Protein AF-A0A847N539-F1 (afdb_monomer_lite)

Sequence (135 aa):
EGKKIVSGGTTAQIVSRLLAKPLKVDMSCWSPQVPPCSIMEGIDLVTEGMLTLSKVAIALEQKKPVRSLPNDAVRKFIQVMQESDQVHFIVGTKINEAHQDPNIPVEIGIRRTLIGRLRRALEDNYLKETSQEYI

pLDDT: mean 89.47, std 12.53, range [45.78, 98.31]

Secondary structure (DSSP, 8-state):
----EEE-HHHHHHHHHHHT---EEETTS-BTTBPPEEEETTEEEEE-SHHHHHHHHHHHHTT--GGGS-SSHHHHHHHHHHT-SEEEEEE-----TT---TTHHHHHHHHHHHHHHHHHHHHHHH--EEEEEE-

Structure (mmCIF, N/CA/C/O backbone):
data_AF-A0A847N539-F1
#
_entry.id   AF-A0A847N539-F1
#
loop_
_atom_site.group_PDB
_atom_site.id
_atom_site.type_symbol
_atom_site.label_atom_id
_atom_site.label_alt_id
_atom_site.label_comp_id
_atom_site.label_asym_id
_atom_site.label_entity_id
_atom_site.label_seq_id
_atom_site.pdbx_PDB_ins_code
_atom_site.Cartn_x
_atom_site.Cartn_y
_atom_site.Cartn_z
_atom_site.occupancy
_atom_site.B_iso_or_equiv
_atom_site.auth_seq_id
_atom_site.auth_comp_id
_atom_site.auth_asym_id
_atom_site.auth_atom_id
_atom_site.pdbx_PDB_model_num
ATOM 1 N N . GLU A 1 1 ? -10.823 -15.418 -0.052 1.00 72.69 1 GLU A N 1
ATOM 2 C CA . GLU A 1 1 ? -10.525 -14.598 -1.249 1.00 72.69 1 GLU A CA 1
ATOM 3 C C . GLU A 1 1 ? -10.173 -13.189 -0.802 1.00 72.69 1 GLU A C 1
ATOM 5 O O . GLU A 1 1 ? -10.607 -12.799 0.271 1.00 72.69 1 GLU A O 1
ATOM 10 N N . GLY A 1 2 ? -9.369 -12.451 -1.565 1.00 91.94 2 GLY A N 1
ATOM 11 C CA . GLY A 1 2 ? -8.956 -11.098 -1.195 1.00 91.94 2 GLY A CA 1
ATOM 12 C C . GLY A 1 2 ? -8.273 -10.382 -2.354 1.00 91.94 2 GLY A C 1
ATOM 13 O O . GLY A 1 2 ? -7.716 -11.038 -3.241 1.00 91.94 2 GLY A O 1
ATOM 14 N N . LYS A 1 3 ? -8.333 -9.047 -2.337 1.00 96.94 3 LYS A N 1
ATOM 15 C CA . LYS A 1 3 ? -7.667 -8.201 -3.332 1.00 96.94 3 LYS A CA 1
ATOM 16 C C . LYS A 1 3 ? -6.154 -8.231 -3.123 1.00 96.94 3 LYS A C 1
ATOM 18 O O . LYS A 1 3 ? -5.673 -8.181 -1.992 1.00 96.94 3 LYS A O 1
ATOM 23 N N . LYS A 1 4 ? -5.400 -8.301 -4.214 1.00 97.06 4 LYS A N 1
ATOM 24 C CA . LYS A 1 4 ? -3.939 -8.419 -4.227 1.00 97.06 4 LYS A CA 1
ATOM 25 C C . LYS A 1 4 ? -3.326 -7.146 -4.779 1.00 97.06 4 LYS A C 1
ATOM 27 O O . LYS A 1 4 ? -3.615 -6.742 -5.904 1.00 97.06 4 LYS A O 1
ATOM 32 N N . ILE A 1 5 ? -2.430 -6.552 -4.000 1.00 97.56 5 ILE A N 1
ATOM 33 C CA . ILE A 1 5 ? -1.632 -5.406 -4.428 1.00 97.56 5 ILE A CA 1
ATOM 34 C C . ILE A 1 5 ? -0.170 -5.830 -4.507 1.00 97.56 5 ILE A C 1
ATOM 36 O O . ILE A 1 5 ? 0.361 -6.413 -3.563 1.00 97.56 5 ILE A O 1
ATOM 40 N N . VAL A 1 6 ? 0.497 -5.488 -5.606 1.00 97.25 6 VAL A N 1
ATOM 41 C CA . VAL A 1 6 ? 1.956 -5.577 -5.717 1.00 97.25 6 VAL A CA 1
ATOM 42 C C . VAL A 1 6 ? 2.530 -4.166 -5.741 1.00 97.25 6 VAL A C 1
ATOM 44 O O . VAL A 1 6 ? 2.242 -3.381 -6.639 1.00 97.25 6 VAL A O 1
ATOM 47 N N . SER A 1 7 ? 3.354 -3.837 -4.750 1.00 95.38 7 SER A N 1
ATOM 48 C CA . SER A 1 7 ? 3.993 -2.525 -4.633 1.00 95.38 7 SER A CA 1
ATOM 49 C C . SER A 1 7 ? 5.509 -2.690 -4.628 1.00 95.38 7 SER A C 1
ATOM 51 O O . SER A 1 7 ? 6.059 -3.374 -3.763 1.00 95.38 7 SER A O 1
ATOM 53 N N . GLY A 1 8 ? 6.184 -2.114 -5.620 1.00 93.31 8 GLY A N 1
ATOM 54 C CA . GLY A 1 8 ? 7.617 -2.307 -5.853 1.00 93.31 8 GLY A CA 1
ATOM 55 C C . GLY A 1 8 ? 7.892 -2.640 -7.316 1.00 93.31 8 GLY A C 1
ATOM 56 O O . GLY A 1 8 ? 7.418 -3.670 -7.781 1.00 93.31 8 GLY A O 1
ATOM 57 N N . GLY A 1 9 ? 8.700 -1.851 -8.028 1.00 91.81 9 GLY A N 1
ATOM 58 C CA . GLY A 1 9 ? 9.094 -2.152 -9.412 1.00 91.81 9 GLY A CA 1
ATOM 59 C C . GLY A 1 9 ? 9.801 -3.507 -9.532 1.00 91.81 9 GLY A C 1
ATOM 60 O O . GLY A 1 9 ? 9.391 -4.365 -10.313 1.00 91.81 9 GLY A O 1
ATOM 61 N N . THR A 1 10 ? 10.800 -3.748 -8.679 1.00 91.19 10 THR A N 1
ATOM 62 C CA . THR A 1 10 ? 11.499 -5.042 -8.594 1.00 91.19 10 THR A CA 1
ATOM 63 C C . THR A 1 10 ? 10.547 -6.168 -8.189 1.00 91.19 10 THR A C 1
ATOM 65 O O . THR A 1 10 ? 10.556 -7.236 -8.797 1.00 91.19 10 THR A O 1
ATOM 68 N N . THR A 1 11 ? 9.677 -5.928 -7.203 1.00 93.44 11 THR A N 1
ATOM 69 C CA . THR A 1 11 ? 8.666 -6.900 -6.761 1.00 93.44 11 THR A CA 1
ATOM 70 C C . THR A 1 11 ? 7.717 -7.268 -7.902 1.00 93.44 11 THR A C 1
ATOM 72 O O . THR A 1 11 ? 7.482 -8.447 -8.153 1.00 93.44 11 THR A O 1
ATOM 75 N N . ALA A 1 12 ? 7.224 -6.281 -8.649 1.00 95.56 12 ALA A N 1
ATOM 76 C CA . ALA A 1 12 ? 6.343 -6.471 -9.794 1.00 95.56 12 ALA A CA 1
ATOM 77 C C . ALA A 1 12 ? 7.015 -7.277 -10.908 1.00 95.56 12 ALA A C 1
ATOM 79 O O . ALA A 1 12 ? 6.383 -8.164 -11.475 1.00 95.56 12 ALA A O 1
ATOM 80 N N . GLN A 1 13 ? 8.298 -7.037 -11.187 1.00 95.00 13 GLN A N 1
ATOM 81 C CA . GLN A 1 13 ? 9.053 -7.841 -12.151 1.00 95.00 13 GLN A CA 1
ATOM 82 C C . GLN A 1 13 ? 9.230 -9.294 -11.688 1.00 95.00 13 GLN A C 1
ATOM 84 O O . GLN A 1 13 ? 9.067 -10.215 -12.490 1.00 95.00 13 GLN A O 1
ATOM 89 N N . ILE A 1 14 ? 9.512 -9.518 -10.400 1.00 94.31 14 ILE A N 1
ATOM 90 C CA . ILE A 1 14 ? 9.618 -10.869 -9.829 1.00 94.31 14 ILE A CA 1
ATOM 91 C C . ILE A 1 14 ? 8.284 -11.608 -9.969 1.00 94.31 14 ILE A C 1
ATOM 93 O O . ILE A 1 14 ? 8.263 -12.722 -10.492 1.00 94.31 14 ILE A O 1
ATOM 97 N N . VAL A 1 15 ? 7.178 -10.983 -9.557 1.00 95.44 15 VAL A N 1
ATOM 98 C CA . VAL A 1 15 ? 5.833 -11.573 -9.641 1.00 95.44 15 VAL A CA 1
ATOM 99 C C . VAL A 1 15 ? 5.440 -11.832 -11.098 1.00 95.44 15 VAL A C 1
ATOM 101 O O . VAL A 1 15 ? 4.999 -12.931 -11.419 1.00 95.44 15 VAL A O 1
ATOM 104 N N . SER A 1 16 ? 5.682 -10.873 -11.998 1.00 96.94 16 SER A N 1
ATOM 105 C CA . SER A 1 16 ? 5.429 -11.011 -13.439 1.00 96.94 16 SER A CA 1
ATOM 106 C C . SER A 1 16 ? 6.128 -12.238 -14.025 1.00 96.94 16 SER A C 1
ATOM 108 O O . SER A 1 16 ? 5.497 -13.044 -14.712 1.00 96.94 16 SER A O 1
ATOM 110 N N . ARG A 1 17 ? 7.415 -12.419 -13.701 1.00 96.94 17 ARG A N 1
ATOM 111 C CA . ARG A 1 17 ? 8.213 -13.567 -14.144 1.00 96.94 17 ARG A CA 1
ATOM 112 C C . ARG A 1 17 ? 7.689 -14.886 -13.579 1.00 96.94 17 ARG A C 1
ATOM 114 O O . ARG A 1 17 ? 7.573 -15.848 -14.329 1.00 96.94 17 ARG A O 1
ATOM 121 N N . LEU A 1 18 ? 7.391 -14.940 -12.280 1.00 95.88 18 LEU A N 1
ATOM 122 C CA . LEU A 1 18 ? 6.946 -16.171 -11.613 1.00 95.88 18 LEU A CA 1
ATOM 123 C C . LEU A 1 18 ? 5.548 -16.614 -12.060 1.00 95.88 18 LEU A C 1
ATOM 125 O O . LEU A 1 18 ? 5.289 -17.809 -12.140 1.00 95.88 18 LEU A O 1
ATOM 129 N N . LEU A 1 19 ? 4.665 -15.665 -12.374 1.00 95.56 19 LEU A N 1
ATOM 130 C CA . LEU A 1 19 ? 3.310 -15.951 -12.851 1.00 95.56 19 LEU A CA 1
ATOM 131 C C . LEU A 1 19 ? 3.220 -16.084 -14.379 1.00 95.56 19 LEU A C 1
ATOM 133 O O . LEU A 1 19 ? 2.151 -16.400 -14.895 1.00 95.56 19 LEU A O 1
ATOM 137 N N . ALA A 1 20 ? 4.312 -15.817 -15.105 1.00 96.88 20 ALA A N 1
ATOM 138 C CA . ALA A 1 20 ? 4.330 -15.707 -16.564 1.00 96.88 20 ALA A CA 1
ATOM 139 C C . ALA A 1 20 ? 3.249 -14.746 -17.109 1.00 96.88 20 ALA A C 1
ATOM 141 O O . ALA A 1 20 ? 2.650 -14.984 -18.160 1.00 96.88 20 ALA A O 1
ATOM 142 N N . LYS A 1 21 ? 2.988 -13.646 -16.388 1.00 97.38 21 LYS A N 1
ATOM 143 C CA . LYS A 1 21 ? 1.997 -12.623 -16.759 1.00 97.38 21 LYS A CA 1
ATOM 144 C C . LYS A 1 21 ? 2.689 -11.291 -17.051 1.00 97.38 21 LYS A C 1
ATOM 146 O O . LYS A 1 21 ? 3.427 -10.807 -16.192 1.00 97.38 21 LYS A O 1
ATOM 151 N N . PRO A 1 22 ? 2.471 -10.668 -18.225 1.00 95.62 22 PRO A N 1
ATOM 152 C CA . PRO A 1 22 ? 3.163 -9.437 -18.590 1.00 95.62 22 PRO A CA 1
ATOM 153 C C . PRO A 1 22 ? 2.690 -8.253 -17.742 1.00 95.62 22 PRO A C 1
ATOM 155 O O . PRO A 1 22 ? 1.491 -8.041 -17.564 1.00 95.62 22 PRO A O 1
ATOM 158 N N . LEU A 1 23 ? 3.649 -7.456 -17.271 1.00 95.31 23 LEU A N 1
ATOM 159 C CA . LEU A 1 23 ? 3.397 -6.171 -16.628 1.00 95.31 23 LEU A CA 1
ATOM 160 C C . LEU A 1 23 ? 3.189 -5.091 -17.699 1.00 95.31 23 LEU A C 1
ATOM 162 O O . LEU A 1 23 ? 4.051 -4.902 -18.558 1.00 95.31 23 LEU A O 1
ATOM 166 N N . LYS A 1 24 ? 2.065 -4.371 -17.651 1.00 93.69 24 LYS A N 1
ATOM 167 C CA . LYS A 1 24 ? 1.764 -3.263 -18.574 1.00 93.69 24 LYS A CA 1
ATOM 168 C C . LYS A 1 24 ? 1.523 -1.978 -17.800 1.00 93.69 24 LYS A C 1
ATOM 170 O O . LYS A 1 24 ? 0.753 -1.985 -16.849 1.00 93.69 24 LYS A O 1
ATOM 175 N N . VAL A 1 25 ? 2.143 -0.879 -18.214 1.00 90.88 25 VAL A N 1
ATOM 176 C CA . VAL A 1 25 ? 1.913 0.431 -17.587 1.00 90.88 25 VAL A CA 1
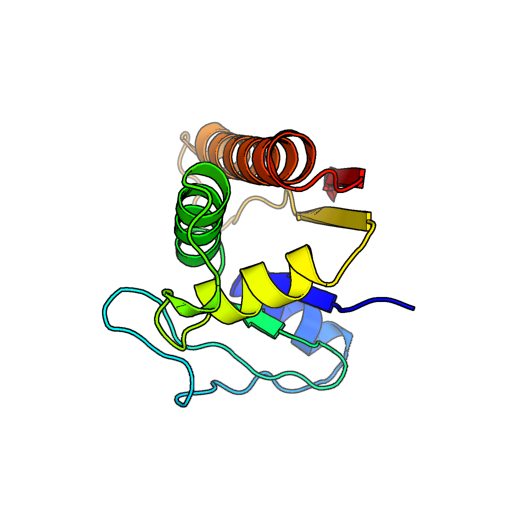ATOM 177 C C . VAL A 1 25 ? 0.511 0.933 -17.934 1.00 90.88 25 VAL A C 1
ATOM 179 O O . VAL A 1 25 ? 0.099 0.880 -19.092 1.00 90.88 25 VAL A O 1
ATOM 182 N N . ASP A 1 26 ? -0.204 1.436 -16.931 1.00 87.12 26 ASP A N 1
ATOM 183 C CA . ASP A 1 26 ? -1.523 2.048 -17.066 1.00 87.12 26 ASP A CA 1
ATOM 184 C C . ASP A 1 26 ? -1.422 3.566 -16.893 1.00 87.12 26 ASP A C 1
ATOM 186 O O . ASP A 1 26 ? -1.372 4.101 -15.781 1.00 87.12 26 ASP A O 1
ATOM 190 N N . MET A 1 27 ? -1.419 4.265 -18.027 1.00 82.44 27 MET A N 1
ATOM 191 C CA . MET A 1 27 ? -1.344 5.725 -18.073 1.00 82.44 27 MET A CA 1
ATOM 192 C C . MET A 1 27 ? -2.654 6.416 -17.667 1.00 82.44 27 MET A C 1
ATOM 194 O O . MET A 1 27 ? -2.661 7.635 -17.513 1.00 82.44 27 MET A O 1
ATOM 198 N N . SER A 1 28 ? -3.754 5.680 -17.462 1.00 80.38 28 SER A N 1
ATOM 199 C CA . SER A 1 28 ? -5.032 6.276 -17.045 1.00 80.38 28 SER A CA 1
ATOM 200 C C . SER A 1 28 ? -5.017 6.790 -15.602 1.00 80.38 28 SER A C 1
ATOM 202 O O . SER A 1 28 ? -5.880 7.576 -15.216 1.00 80.38 28 SER A O 1
ATOM 204 N N . CYS A 1 29 ? -4.051 6.337 -14.798 1.00 71.69 29 CYS A N 1
ATOM 205 C CA . CYS A 1 29 ? -4.002 6.559 -13.354 1.00 71.69 29 CYS A CA 1
ATOM 206 C C . CYS A 1 29 ? -2.656 7.136 -12.930 1.00 71.69 29 CYS A C 1
ATOM 208 O O . CYS A 1 29 ? -1.890 6.507 -12.198 1.00 71.69 29 CYS A O 1
ATOM 210 N N . TRP A 1 30 ? -2.391 8.342 -13.424 1.00 81.56 30 TRP A N 1
ATOM 211 C CA . TRP A 1 30 ? -1.186 9.120 -13.169 1.00 81.56 30 TRP A CA 1
ATOM 212 C C . TRP A 1 30 ? -1.542 10.497 -12.601 1.00 81.56 30 TRP A C 1
ATOM 214 O O . TRP A 1 30 ? -2.538 11.109 -12.991 1.00 81.56 30 TRP A O 1
ATOM 224 N N . SER A 1 31 ? -0.697 11.005 -11.705 1.00 83.56 31 SER A N 1
ATOM 225 C CA . SER A 1 31 ? -0.689 12.417 -11.323 1.00 83.56 31 SER A CA 1
ATOM 226 C C . SER A 1 31 ? 0.752 12.940 -11.313 1.00 83.56 31 SER A C 1
ATOM 228 O O . SER A 1 31 ? 1.683 12.146 -11.173 1.00 83.56 31 SER A O 1
ATOM 230 N N . PRO A 1 32 ? 0.992 14.264 -11.406 1.00 84.69 32 PRO A N 1
ATOM 231 C CA . PRO A 1 32 ? 2.351 14.819 -11.460 1.00 84.69 32 PRO A CA 1
ATOM 232 C C . PRO A 1 32 ? 3.272 14.372 -10.321 1.00 84.69 32 PRO A C 1
ATOM 234 O O . PRO A 1 32 ? 4.489 14.421 -10.451 1.00 84.69 32 PRO A O 1
ATOM 237 N N . GLN A 1 33 ? 2.696 13.945 -9.195 1.00 85.62 33 GLN A N 1
ATOM 238 C CA . GLN A 1 33 ? 3.447 13.520 -8.025 1.00 85.62 33 GLN A CA 1
ATOM 239 C C . GLN A 1 33 ? 3.334 12.018 -7.722 1.00 85.62 33 GLN A C 1
ATOM 241 O O . GLN A 1 33 ? 3.917 11.574 -6.733 1.00 85.62 33 GLN A O 1
ATOM 246 N N . VAL A 1 34 ? 2.541 11.255 -8.478 1.00 89.12 34 VAL A N 1
ATOM 247 C CA . VAL A 1 34 ? 2.307 9.822 -8.254 1.00 89.12 34 VAL A CA 1
ATOM 248 C C . VAL A 1 34 ? 2.533 9.081 -9.574 1.00 89.12 34 VAL A C 1
ATOM 250 O O . VAL A 1 34 ? 1.809 9.341 -10.538 1.00 89.12 34 VAL A O 1
ATOM 253 N N . PRO A 1 35 ? 3.518 8.163 -9.637 1.00 88.62 35 PRO A N 1
ATOM 254 C CA . PRO A 1 35 ? 3.779 7.367 -10.833 1.00 88.62 35 PRO A CA 1
ATOM 255 C C . PRO A 1 35 ? 2.531 6.612 -11.318 1.00 88.62 35 PRO A C 1
ATOM 257 O O . PRO A 1 35 ? 1.654 6.302 -10.504 1.00 88.62 35 PRO A O 1
ATOM 260 N N . PRO A 1 36 ? 2.450 6.284 -12.621 1.00 88.50 36 PRO A N 1
ATOM 261 C CA . PRO A 1 36 ? 1.336 5.505 -13.139 1.00 88.50 36 PRO A CA 1
ATOM 262 C C . PRO A 1 36 ? 1.266 4.130 -12.467 1.00 88.50 36 PRO A C 1
ATOM 264 O O . PRO A 1 36 ? 2.280 3.549 -12.063 1.00 88.50 36 PRO A O 1
ATOM 267 N N . CYS A 1 37 ? 0.053 3.591 -12.379 1.00 93.06 37 CYS A N 1
ATOM 268 C CA . CYS A 1 37 ? -0.140 2.194 -12.008 1.00 93.06 37 CYS A CA 1
ATOM 269 C C . CYS A 1 37 ? 0.383 1.269 -13.114 1.00 93.06 37 CYS A C 1
ATOM 271 O O . CYS A 1 37 ? 0.684 1.681 -14.235 1.00 93.06 37 CYS A O 1
ATOM 273 N N . SER A 1 38 ? 0.447 -0.018 -12.812 1.00 94.50 38 SER A N 1
ATOM 274 C CA . SER A 1 38 ? 0.579 -1.066 -13.815 1.00 94.50 38 SER A CA 1
ATOM 275 C C . SER A 1 38 ? -0.537 -2.096 -13.658 1.00 94.50 38 SER A C 1
ATOM 277 O O . SER A 1 38 ? -1.153 -2.221 -12.598 1.00 94.50 38 SER A O 1
ATOM 279 N N . ILE A 1 39 ? -0.800 -2.825 -14.735 1.00 94.25 39 ILE A N 1
ATOM 280 C CA . ILE A 1 39 ? -1.783 -3.899 -14.824 1.00 94.25 39 ILE A CA 1
ATOM 281 C C . ILE A 1 39 ? -1.027 -5.215 -14.987 1.00 94.25 39 ILE A C 1
ATOM 283 O O . ILE A 1 39 ? -0.081 -5.312 -15.775 1.00 94.25 39 ILE A O 1
ATOM 287 N N . MET A 1 40 ? -1.468 -6.227 -14.246 1.00 96.44 40 MET A N 1
ATOM 288 C CA . MET A 1 40 ? -1.008 -7.605 -14.355 1.00 96.44 40 MET A CA 1
ATOM 289 C C . MET A 1 40 ? -2.194 -8.531 -14.099 1.00 96.44 40 MET A C 1
ATOM 291 O O . MET A 1 40 ? -2.926 -8.354 -13.129 1.00 96.44 40 MET A O 1
ATOM 295 N N . GLU A 1 41 ? -2.395 -9.517 -14.967 1.00 96.06 41 GLU A N 1
ATOM 296 C CA . GLU A 1 41 ? -3.475 -10.489 -14.796 1.00 96.06 41 GLU A CA 1
ATOM 297 C C . GLU A 1 41 ? -3.340 -11.227 -13.452 1.00 96.06 41 GLU A C 1
ATOM 299 O O . GLU A 1 41 ? -2.264 -11.715 -13.111 1.00 96.06 41 GLU A O 1
ATOM 304 N N . GLY A 1 42 ? -4.436 -11.301 -12.692 1.00 94.19 42 GLY A N 1
ATOM 305 C CA . GLY A 1 42 ? -4.469 -11.939 -11.373 1.00 94.19 42 GLY A CA 1
ATOM 306 C C . GLY A 1 42 ? -4.010 -11.058 -10.203 1.00 94.19 42 GLY A C 1
ATOM 307 O O . GLY A 1 42 ? -4.039 -11.534 -9.065 1.00 94.19 42 GLY A O 1
ATOM 308 N N . ILE A 1 43 ? -3.626 -9.800 -10.459 1.00 96.75 43 ILE A N 1
ATOM 309 C CA . ILE A 1 43 ? -3.290 -8.788 -9.447 1.00 96.75 43 ILE A CA 1
ATOM 310 C C . ILE A 1 43 ? -4.212 -7.573 -9.618 1.00 96.75 43 ILE A C 1
ATOM 312 O O . ILE A 1 43 ? -4.293 -7.000 -10.702 1.00 96.75 43 ILE A O 1
ATOM 316 N N . ASP A 1 44 ? -4.885 -7.155 -8.546 1.00 96.12 44 ASP A N 1
ATOM 317 C CA . ASP A 1 44 ? -5.879 -6.073 -8.585 1.00 96.12 44 ASP A CA 1
ATOM 318 C C . ASP A 1 44 ? -5.251 -4.683 -8.746 1.00 96.12 44 ASP A C 1
ATOM 320 O O . ASP A 1 44 ? -5.858 -3.778 -9.320 1.00 96.12 44 ASP A O 1
ATOM 324 N N . LEU A 1 45 ? -4.032 -4.494 -8.233 1.00 95.94 45 LEU A N 1
ATOM 325 C CA . LEU A 1 45 ? -3.307 -3.233 -8.347 1.00 95.94 45 LEU A CA 1
ATOM 326 C C . LEU A 1 45 ? -1.794 -3.459 -8.334 1.00 95.94 45 LEU A C 1
ATOM 328 O O . LEU A 1 45 ? -1.265 -4.104 -7.430 1.00 95.94 45 LEU A O 1
ATOM 332 N N . VAL A 1 46 ? -1.079 -2.867 -9.294 1.00 96.75 46 VAL A N 1
ATOM 333 C CA . VAL A 1 46 ? 0.388 -2.816 -9.275 1.00 96.75 46 VAL A CA 1
ATOM 334 C C . VAL A 1 46 ? 0.861 -1.364 -9.229 1.00 96.75 46 VAL A C 1
ATOM 336 O O . VAL A 1 46 ? 0.420 -0.541 -10.033 1.00 96.75 46 VAL A O 1
ATOM 339 N N . THR A 1 47 ? 1.758 -1.035 -8.298 1.00 95.44 47 THR A N 1
ATOM 340 C CA . THR A 1 47 ? 2.285 0.328 -8.091 1.00 95.44 47 THR A CA 1
ATOM 341 C C . THR A 1 47 ? 3.805 0.347 -7.943 1.00 95.44 47 THR A C 1
ATOM 343 O O . THR A 1 47 ? 4.415 -0.681 -7.654 1.00 95.44 47 THR A O 1
ATOM 346 N N . GLU A 1 48 ? 4.417 1.531 -8.066 1.00 89.81 48 GLU A N 1
ATOM 347 C CA . GLU A 1 48 ? 5.876 1.706 -7.984 1.00 89.81 48 GLU A CA 1
ATOM 348 C C . GLU A 1 48 ? 6.490 1.132 -6.709 1.00 89.81 48 GLU A C 1
ATOM 350 O O . GLU A 1 48 ? 7.419 0.350 -6.826 1.00 89.81 48 GLU A O 1
ATOM 355 N N . GLY A 1 49 ? 6.005 1.483 -5.517 1.00 91.06 49 GLY A N 1
ATOM 356 C CA . GLY A 1 49 ? 6.695 1.134 -4.276 1.00 91.06 49 GLY A CA 1
ATOM 357 C C . GLY A 1 49 ? 6.708 2.272 -3.264 1.00 91.06 49 GLY A C 1
ATOM 358 O O . GLY A 1 49 ? 5.660 2.808 -2.891 1.00 91.06 49 GLY A O 1
ATOM 359 N N . MET A 1 50 ? 7.907 2.614 -2.789 1.00 90.06 50 MET A N 1
ATOM 360 C CA . MET A 1 50 ? 8.135 3.475 -1.625 1.00 90.06 50 MET A CA 1
ATOM 361 C C . MET A 1 50 ? 7.525 4.870 -1.768 1.00 90.06 50 MET A C 1
ATOM 363 O O . MET A 1 50 ? 6.962 5.385 -0.796 1.00 90.06 50 MET A O 1
ATOM 367 N N . LEU A 1 51 ? 7.588 5.476 -2.958 1.00 91.50 51 LEU A N 1
ATOM 368 C CA . LEU A 1 51 ? 7.037 6.815 -3.178 1.00 91.50 51 LEU A CA 1
ATOM 369 C C . LEU A 1 51 ? 5.512 6.805 -3.037 1.00 91.50 51 LEU A C 1
ATOM 371 O O . LEU A 1 51 ? 4.929 7.660 -2.365 1.00 91.50 51 LEU A O 1
ATOM 375 N N . THR A 1 52 ? 4.871 5.805 -3.641 1.00 94.44 52 THR A N 1
ATOM 376 C CA . THR A 1 52 ? 3.413 5.643 -3.581 1.00 94.44 52 THR A CA 1
ATOM 377 C C . THR A 1 52 ? 2.971 5.315 -2.156 1.00 94.44 52 THR A C 1
ATOM 379 O O . THR A 1 52 ? 2.099 5.994 -1.616 1.00 94.44 52 THR A O 1
ATOM 382 N N . LEU A 1 53 ? 3.621 4.346 -1.503 1.00 95.88 53 LEU A N 1
ATOM 383 C CA . LEU A 1 53 ? 3.311 3.939 -0.128 1.00 95.88 53 LEU A CA 1
ATOM 384 C C . LEU A 1 53 ? 3.475 5.089 0.876 1.00 95.88 53 LEU A C 1
ATOM 386 O O . LEU A 1 53 ? 2.650 5.236 1.776 1.00 95.88 53 LEU A O 1
ATOM 390 N N . SER A 1 54 ? 4.485 5.946 0.701 1.00 95.19 54 SER A N 1
ATOM 391 C CA . SER A 1 54 ? 4.693 7.118 1.564 1.00 95.19 54 SER A CA 1
ATOM 392 C C . SER A 1 54 ? 3.516 8.090 1.497 1.00 95.19 54 SER A C 1
ATOM 394 O O . SER A 1 54 ? 3.071 8.609 2.520 1.00 95.19 54 SER A O 1
ATOM 396 N N . LYS A 1 55 ? 2.963 8.305 0.300 1.00 95.44 55 LYS A N 1
ATOM 397 C CA . LYS A 1 55 ? 1.783 9.158 0.100 1.00 95.44 55 LYS A CA 1
ATOM 398 C C . LYS A 1 55 ? 0.502 8.509 0.611 1.00 95.44 55 LYS A C 1
ATOM 400 O O . LYS A 1 55 ? -0.332 9.205 1.186 1.00 95.44 55 LYS A O 1
ATOM 405 N N . VAL A 1 56 ? 0.369 7.193 0.446 1.00 97.00 56 VAL A N 1
ATOM 406 C CA . VAL A 1 56 ? -0.732 6.408 1.021 1.00 97.00 56 VAL A CA 1
ATOM 407 C C . VAL A 1 56 ? -0.741 6.536 2.545 1.00 97.00 56 VAL A C 1
ATOM 409 O O . VAL A 1 56 ? -1.786 6.852 3.109 1.00 97.00 56 VAL A O 1
ATOM 412 N N . ALA A 1 57 ? 0.414 6.385 3.203 1.00 97.69 57 ALA A N 1
ATOM 413 C CA . ALA A 1 57 ? 0.533 6.541 4.653 1.00 97.69 57 ALA A CA 1
ATOM 414 C C . ALA A 1 57 ? 0.076 7.930 5.112 1.00 97.69 57 ALA A C 1
ATOM 416 O O . ALA A 1 57 ? -0.805 8.029 5.960 1.00 97.69 57 ALA A O 1
ATOM 417 N N . ILE A 1 58 ? 0.580 8.995 4.477 1.00 96.94 58 ILE A N 1
ATOM 418 C CA . ILE A 1 58 ? 0.180 10.376 4.792 1.00 96.94 58 ILE A CA 1
ATOM 419 C C . ILE A 1 58 ? -1.336 10.566 4.638 1.00 96.94 58 ILE A C 1
ATOM 421 O O . ILE A 1 58 ? -1.976 11.186 5.485 1.00 96.94 58 ILE A O 1
ATOM 425 N N . ALA A 1 59 ? -1.931 10.055 3.560 1.00 96.88 59 ALA A N 1
ATOM 426 C CA . ALA A 1 59 ? -3.359 10.218 3.310 1.00 96.88 59 ALA A CA 1
ATOM 427 C C . ALA A 1 59 ? -4.233 9.445 4.315 1.00 96.88 59 ALA A C 1
ATOM 429 O O . ALA A 1 59 ? -5.255 9.980 4.753 1.00 96.88 59 ALA A O 1
ATOM 430 N N . LEU A 1 60 ? -3.819 8.238 4.720 1.00 97.38 60 LEU A N 1
ATOM 431 C CA . LEU A 1 60 ? -4.494 7.468 5.767 1.00 97.38 60 LEU A CA 1
ATOM 432 C C . LEU A 1 60 ? -4.386 8.145 7.139 1.00 97.38 60 LEU A C 1
ATOM 434 O O . LEU A 1 60 ? -5.398 8.269 7.829 1.00 97.38 60 LEU A O 1
ATOM 438 N N . GLU A 1 61 ? -3.189 8.605 7.511 1.00 97.25 61 GLU A N 1
ATOM 439 C CA . GLU A 1 61 ? -2.913 9.317 8.768 1.00 97.25 61 GLU A CA 1
ATOM 440 C C . GLU A 1 61 ? -3.757 10.594 8.881 1.00 97.25 61 GLU A C 1
ATOM 442 O O . GLU A 1 61 ? -4.332 10.876 9.928 1.00 97.25 61 GLU A O 1
ATOM 447 N N . GLN A 1 62 ? -3.900 11.333 7.777 1.00 96.75 62 GLN A N 1
ATOM 448 C CA . GLN A 1 62 ? -4.701 12.559 7.700 1.00 96.75 62 GLN A CA 1
ATOM 449 C C . GLN A 1 62 ? -6.212 12.313 7.570 1.00 96.75 62 GLN A C 1
ATOM 451 O O . GLN A 1 62 ? -6.965 13.279 7.447 1.00 96.75 62 GLN A O 1
ATOM 456 N N . LYS A 1 63 ? -6.666 11.052 7.545 1.00 95.50 63 LYS A N 1
ATOM 457 C CA . LYS A 1 63 ? -8.077 10.676 7.332 1.00 95.50 63 LYS A CA 1
ATOM 458 C C . LYS A 1 63 ? -8.699 11.354 6.103 1.00 95.50 63 LYS A C 1
ATOM 460 O O . LYS A 1 63 ? -9.868 11.741 6.114 1.00 95.50 63 LYS A O 1
ATOM 465 N N . LYS A 1 64 ? -7.912 11.529 5.033 1.00 91.88 64 LYS A N 1
ATOM 466 C CA . LYS A 1 64 ? -8.392 12.179 3.808 1.00 91.88 64 LYS A CA 1
ATOM 467 C C . LYS A 1 64 ? -9.512 11.335 3.187 1.00 91.88 64 LYS A C 1
ATOM 469 O O . LYS A 1 64 ? -9.274 10.162 2.895 1.00 91.88 64 LYS A O 1
ATOM 474 N N . PRO A 1 65 ? -10.705 11.902 2.927 1.00 91.81 65 PRO A N 1
ATOM 475 C CA . PRO A 1 65 ? -11.762 11.171 2.241 1.00 91.81 65 PRO A CA 1
ATOM 476 C C . PRO A 1 65 ? -11.279 10.666 0.877 1.00 91.81 65 PRO A C 1
ATOM 478 O O . PRO A 1 65 ? -10.744 11.437 0.083 1.00 91.81 65 PRO A O 1
ATOM 481 N N . VAL A 1 66 ? -11.517 9.393 0.554 1.00 92.25 66 VAL A N 1
ATOM 482 C CA . VAL A 1 66 ? -11.067 8.792 -0.721 1.00 92.25 66 VAL A CA 1
ATOM 483 C C . VAL A 1 66 ? -11.553 9.599 -1.928 1.00 92.25 66 VAL A C 1
ATOM 485 O O . VAL A 1 66 ? -10.809 9.829 -2.879 1.00 92.25 66 VAL A O 1
ATOM 488 N N . ARG A 1 67 ? -12.785 10.117 -1.853 1.00 91.12 67 ARG A N 1
ATOM 489 C CA . ARG A 1 67 ? -13.390 10.965 -2.891 1.00 91.12 67 ARG A CA 1
ATOM 490 C C . ARG A 1 67 ? -12.645 12.278 -3.160 1.00 91.12 67 ARG A C 1
ATOM 492 O O . ARG A 1 67 ? -12.794 12.813 -4.251 1.00 91.12 67 ARG A O 1
ATOM 499 N N . SER A 1 68 ? -11.885 12.803 -2.194 1.00 92.75 68 SER A N 1
ATOM 500 C CA . SER A 1 68 ? -11.119 14.048 -2.354 1.00 92.75 68 SER A CA 1
ATOM 501 C C . SER A 1 68 ? -9.703 13.822 -2.886 1.00 92.75 68 SER A C 1
ATOM 503 O O . SER A 1 68 ? -8.980 14.789 -3.108 1.00 92.75 68 SER A O 1
ATOM 505 N N . LEU A 1 69 ? -9.274 12.567 -3.050 1.00 92.06 69 LEU A N 1
ATOM 506 C CA . LEU A 1 69 ? -7.968 12.250 -3.618 1.00 92.06 69 LEU A CA 1
ATOM 507 C C . LEU A 1 69 ? -8.016 12.301 -5.157 1.00 92.06 69 LEU A C 1
ATOM 509 O O . LEU A 1 69 ? -9.045 11.937 -5.748 1.00 92.06 69 LEU A O 1
ATOM 513 N N . PRO A 1 70 ? -6.910 12.703 -5.818 1.00 91.19 70 PRO A N 1
ATOM 514 C CA . PRO A 1 70 ? -6.770 12.583 -7.267 1.00 91.19 70 PRO A CA 1
ATOM 515 C C . PRO A 1 70 ? -7.027 11.148 -7.737 1.00 91.19 70 PRO A C 1
ATOM 517 O O . PRO A 1 70 ? -6.853 10.197 -6.978 1.00 91.19 70 PRO A O 1
ATOM 520 N N . ASN A 1 71 ? -7.436 10.974 -8.994 1.00 89.25 71 ASN A N 1
ATOM 521 C CA . ASN A 1 71 ? -7.626 9.642 -9.568 1.00 89.25 71 ASN A CA 1
ATOM 522 C C . ASN A 1 71 ? -6.280 9.001 -9.956 1.00 89.25 71 ASN A C 1
ATOM 524 O O . ASN A 1 71 ? -5.967 8.854 -11.133 1.00 89.25 71 ASN A O 1
ATOM 528 N N . ASP A 1 72 ? -5.468 8.669 -8.954 1.00 93.00 72 ASP A N 1
ATOM 529 C CA . ASP A 1 72 ? -4.137 8.088 -9.115 1.00 93.00 72 ASP A CA 1
ATOM 530 C C . ASP A 1 72 ? -3.941 6.819 -8.265 1.00 93.00 72 ASP A C 1
ATOM 532 O O . ASP A 1 72 ? -4.864 6.316 -7.610 1.00 93.00 72 ASP A O 1
ATOM 536 N N . ALA A 1 73 ? -2.717 6.281 -8.292 1.00 93.75 73 ALA A N 1
ATOM 537 C CA . ALA A 1 73 ? -2.359 5.066 -7.571 1.00 93.75 73 ALA A CA 1
ATOM 538 C C . ALA A 1 73 ? -2.650 5.148 -6.066 1.00 93.75 73 ALA A C 1
ATOM 540 O O . ALA A 1 73 ? -3.040 4.143 -5.477 1.00 93.75 73 ALA A O 1
ATOM 541 N N . VAL A 1 74 ? -2.515 6.324 -5.439 1.00 95.50 74 VAL A N 1
ATOM 542 C CA . VAL A 1 74 ? -2.740 6.497 -3.995 1.00 95.50 74 VAL A CA 1
ATOM 543 C C . VAL A 1 74 ? -4.213 6.295 -3.664 1.00 95.50 74 VAL A C 1
ATOM 545 O O . VAL A 1 74 ? -4.539 5.562 -2.729 1.00 95.50 74 VA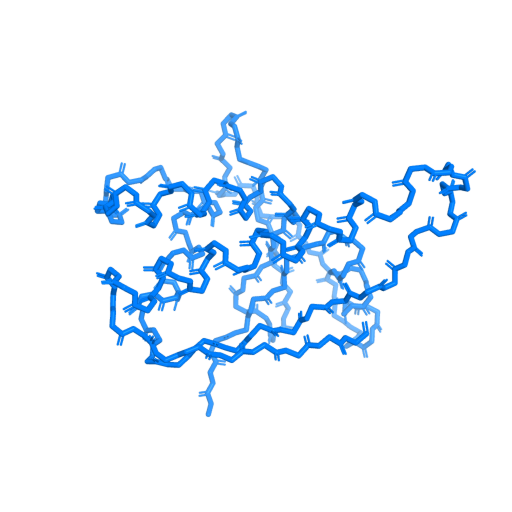L A O 1
ATOM 548 N N . ARG A 1 75 ? -5.112 6.896 -4.453 1.00 95.38 75 ARG A N 1
ATOM 549 C CA . ARG A 1 75 ? -6.558 6.721 -4.271 1.00 95.38 75 ARG A CA 1
ATOM 550 C C . ARG A 1 75 ? -6.973 5.266 -4.445 1.00 95.38 75 ARG A C 1
ATOM 552 O O . ARG A 1 75 ? -7.678 4.744 -3.584 1.00 95.38 75 ARG A O 1
ATOM 559 N N . LYS A 1 76 ? -6.514 4.613 -5.519 1.00 94.81 76 LYS A N 1
ATOM 560 C CA . LYS A 1 76 ? -6.804 3.193 -5.777 1.00 94.81 76 LYS A CA 1
ATOM 561 C C . LYS A 1 76 ? -6.323 2.303 -4.630 1.00 94.81 76 LYS A C 1
ATOM 563 O O . LYS A 1 76 ? -7.071 1.451 -4.165 1.00 94.81 76 LYS A O 1
ATOM 568 N N . PHE A 1 77 ? -5.109 2.538 -4.136 1.00 96.56 77 PHE A N 1
ATOM 569 C CA . PHE A 1 77 ? -4.530 1.772 -3.032 1.00 96.56 77 PHE A CA 1
ATOM 570 C C . PHE A 1 77 ? -5.376 1.899 -1.760 1.00 96.56 77 PHE A C 1
ATOM 572 O O . PHE A 1 77 ? -5.750 0.897 -1.152 1.00 96.56 77 PHE A O 1
ATOM 579 N N . ILE A 1 78 ? -5.721 3.130 -1.370 1.00 96.81 78 ILE A N 1
ATOM 580 C CA . ILE A 1 78 ? -6.525 3.387 -0.168 1.00 96.81 78 ILE A CA 1
ATOM 581 C C . ILE A 1 78 ? -7.915 2.780 -0.297 1.00 96.81 78 ILE A C 1
ATOM 583 O O . ILE A 1 78 ? -8.404 2.195 0.665 1.00 96.81 78 ILE A O 1
ATOM 587 N N . GLN A 1 79 ? -8.532 2.884 -1.473 1.00 95.81 79 GLN A N 1
ATOM 588 C CA . GLN A 1 79 ? -9.837 2.290 -1.725 1.00 95.81 79 GLN A CA 1
ATOM 589 C C . GLN A 1 79 ? -9.812 0.773 -1.486 1.00 95.81 79 GLN A C 1
ATOM 591 O O . GLN A 1 79 ? -10.643 0.270 -0.735 1.00 95.81 79 GLN A O 1
ATOM 596 N N . VAL A 1 80 ? -8.815 0.063 -2.025 1.00 96.06 80 VAL A N 1
ATOM 597 C CA . VAL A 1 80 ? -8.664 -1.386 -1.803 1.00 96.06 80 VAL A CA 1
ATOM 598 C C . VAL A 1 80 ? -8.503 -1.720 -0.315 1.00 96.06 80 VAL A C 1
ATOM 600 O O . VAL A 1 80 ? -9.144 -2.649 0.173 1.00 96.06 80 VAL A O 1
ATOM 603 N N . MET A 1 81 ? -7.691 -0.959 0.425 1.00 96.31 81 MET A N 1
ATOM 604 C CA . MET A 1 81 ? -7.491 -1.206 1.860 1.00 96.31 81 MET A CA 1
ATOM 605 C C . MET A 1 81 ? -8.740 -0.907 2.698 1.00 96.31 81 MET A C 1
ATOM 607 O O . MET A 1 81 ? -9.030 -1.639 3.637 1.00 96.31 81 MET A O 1
ATOM 611 N N . GLN A 1 82 ? -9.492 0.150 2.379 1.00 94.25 82 GLN A N 1
ATOM 612 C CA . GLN A 1 82 ? -10.709 0.499 3.122 1.00 94.25 82 GLN A CA 1
ATOM 613 C C . GLN A 1 82 ? -11.863 -0.473 2.855 1.00 94.25 82 GLN A C 1
ATOM 615 O O . GLN A 1 82 ? -12.657 -0.722 3.761 1.00 94.25 82 GLN A O 1
ATOM 620 N N . GLU A 1 83 ? -11.935 -1.044 1.653 1.00 94.88 83 GLU A N 1
ATOM 621 C CA . GLU A 1 83 ? -12.904 -2.085 1.283 1.00 94.88 83 GLU A CA 1
ATOM 622 C C . GLU A 1 83 ? -12.570 -3.466 1.879 1.00 94.88 83 GLU A C 1
ATOM 624 O O . GLU A 1 83 ? -13.377 -4.382 1.764 1.00 94.88 83 GLU A O 1
ATOM 629 N N . SER A 1 84 ? -11.399 -3.627 2.504 1.00 95.50 84 SER A N 1
ATOM 630 C CA . SER A 1 84 ? -10.952 -4.884 3.120 1.00 95.50 84 SER A CA 1
ATOM 631 C C . SER A 1 84 ? -11.120 -4.841 4.641 1.00 95.50 84 SER A C 1
ATOM 633 O O . SER A 1 84 ? -10.877 -3.800 5.249 1.00 95.50 84 SER A O 1
ATOM 635 N N . ASP A 1 85 ? -11.493 -5.953 5.276 1.00 94.69 85 ASP A N 1
ATOM 636 C CA . ASP A 1 85 ? -11.562 -6.055 6.747 1.00 94.69 85 ASP A CA 1
ATOM 637 C C . ASP A 1 85 ? -10.191 -6.345 7.369 1.00 94.69 85 ASP A C 1
ATOM 639 O O . ASP A 1 85 ? -9.822 -5.767 8.394 1.00 94.69 85 ASP A O 1
ATOM 643 N N . GLN A 1 86 ? -9.412 -7.196 6.695 1.00 97.44 86 GLN A N 1
ATOM 644 C CA . GLN A 1 86 ? -8.063 -7.586 7.089 1.00 97.44 86 GLN A CA 1
ATOM 645 C C . GLN A 1 86 ? -7.054 -7.204 6.003 1.00 97.44 86 GLN A C 1
ATOM 647 O O . GLN A 1 86 ? -7.302 -7.406 4.812 1.00 97.44 86 GLN A O 1
ATOM 652 N N . VAL A 1 87 ? -5.899 -6.672 6.407 1.00 97.88 87 VAL A N 1
ATOM 653 C CA . VAL A 1 87 ? -4.804 -6.311 5.496 1.00 97.88 87 VAL A CA 1
ATOM 654 C C . VAL A 1 87 ? -3.521 -7.026 5.913 1.00 97.88 87 VAL A C 1
ATOM 656 O O . VAL A 1 87 ? -2.959 -6.772 6.979 1.00 97.88 87 VAL A O 1
ATOM 659 N N . HIS A 1 88 ? -3.035 -7.915 5.049 1.00 97.75 88 HIS A N 1
ATOM 660 C CA . HIS A 1 88 ? -1.811 -8.682 5.274 1.00 97.75 88 HIS A CA 1
ATOM 661 C C . HIS A 1 88 ? -0.658 -8.106 4.452 1.00 97.75 88 HIS A C 1
ATOM 663 O O . HIS A 1 88 ? -0.699 -8.079 3.221 1.00 97.75 88 HIS A O 1
ATOM 669 N N . PHE A 1 89 ? 0.386 -7.647 5.137 1.00 97.19 89 PHE A N 1
ATOM 670 C CA . PHE A 1 89 ? 1.574 -7.078 4.513 1.00 97.19 89 PHE A CA 1
ATOM 671 C C . PHE A 1 89 ? 2.665 -8.140 4.364 1.00 97.19 89 PHE A C 1
ATOM 673 O O . PHE A 1 89 ? 3.242 -8.578 5.354 1.00 97.19 89 PHE A O 1
ATOM 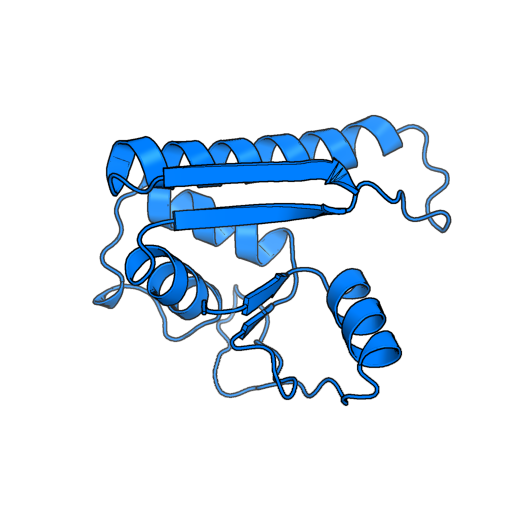680 N N . ILE A 1 90 ? 3.003 -8.504 3.127 1.00 95.62 90 ILE A N 1
ATOM 681 C CA . ILE A 1 90 ? 4.161 -9.357 2.827 1.00 95.62 90 ILE A CA 1
ATOM 682 C C . ILE A 1 90 ? 5.294 -8.454 2.349 1.00 95.62 90 ILE A C 1
ATOM 684 O O . ILE A 1 90 ? 5.196 -7.812 1.300 1.00 95.62 90 ILE A O 1
ATOM 688 N N . VAL A 1 91 ? 6.359 -8.364 3.140 1.00 92.94 91 VAL A N 1
ATOM 689 C CA . VAL A 1 91 ? 7.411 -7.364 2.956 1.00 92.94 91 VAL A CA 1
ATOM 690 C C . VAL A 1 91 ? 8.724 -8.055 2.624 1.00 92.94 91 VAL A C 1
ATOM 692 O O . VAL A 1 91 ? 9.370 -8.637 3.491 1.00 92.94 91 VAL A O 1
ATOM 695 N N . GLY A 1 92 ? 9.154 -7.932 1.368 1.00 88.44 92 GLY A N 1
ATOM 696 C CA . GLY A 1 92 ? 10.475 -8.396 0.960 1.00 88.44 92 GLY A CA 1
ATOM 697 C C . GLY A 1 92 ? 11.584 -7.682 1.735 1.00 88.44 92 GLY A C 1
ATOM 698 O O . GLY A 1 92 ? 11.542 -6.462 1.926 1.00 88.44 92 GLY A O 1
ATOM 699 N N . THR A 1 93 ? 12.587 -8.438 2.151 1.00 82.38 93 THR A N 1
ATOM 700 C CA . THR A 1 93 ? 13.780 -7.991 2.883 1.00 82.38 93 THR A CA 1
ATOM 701 C C . THR A 1 93 ? 15.038 -8.036 2.031 1.00 82.38 93 THR A C 1
ATOM 703 O O . THR A 1 93 ? 16.080 -7.547 2.467 1.00 82.38 93 THR A O 1
ATOM 706 N N . LYS A 1 94 ? 14.940 -8.574 0.803 1.00 73.94 94 LYS A N 1
ATOM 707 C CA . LYS A 1 94 ? 16.065 -8.637 -0.123 1.00 73.94 94 LYS A CA 1
ATOM 708 C C . LYS A 1 94 ? 16.641 -7.241 -0.350 1.00 73.94 94 LYS A C 1
ATOM 710 O O . LYS A 1 94 ? 15.960 -6.323 -0.814 1.00 73.94 94 LYS A O 1
ATOM 715 N N . ILE A 1 95 ? 17.919 -7.137 -0.024 1.00 63.84 95 ILE A N 1
ATOM 716 C CA . ILE A 1 95 ? 18.774 -5.994 -0.295 1.00 63.84 95 ILE A CA 1
ATOM 717 C C . ILE A 1 95 ? 19.134 -6.026 -1.779 1.00 63.84 95 ILE A C 1
ATOM 719 O O . ILE A 1 95 ? 19.455 -7.085 -2.322 1.00 63.84 95 ILE A O 1
ATOM 723 N N . ASN A 1 96 ? 19.065 -4.879 -2.449 1.00 56.03 96 ASN A N 1
ATOM 724 C CA . ASN A 1 96 ? 19.502 -4.784 -3.833 1.00 56.03 96 ASN A CA 1
ATOM 725 C C . ASN A 1 96 ? 21.040 -4.845 -3.893 1.00 56.03 96 ASN A C 1
ATOM 727 O O . ASN A 1 96 ? 21.715 -3.868 -3.587 1.00 56.03 96 ASN A O 1
ATOM 731 N N . GLU A 1 97 ? 21.591 -5.996 -4.286 1.00 52.81 97 GLU A N 1
ATOM 732 C CA . GLU A 1 97 ? 23.040 -6.262 -4.374 1.00 52.81 97 GLU A CA 1
ATOM 733 C C . GLU A 1 97 ? 23.788 -5.294 -5.311 1.00 52.81 97 GLU A C 1
ATOM 735 O O . GLU A 1 97 ? 24.994 -5.109 -5.166 1.00 52.81 97 GLU A O 1
ATOM 740 N N . ALA A 1 98 ? 23.079 -4.628 -6.233 1.00 52.94 98 ALA A N 1
ATOM 741 C CA . ALA A 1 98 ? 23.643 -3.612 -7.124 1.00 52.94 98 ALA A CA 1
ATOM 742 C C . ALA A 1 98 ? 24.071 -2.319 -6.399 1.00 52.94 98 ALA A C 1
ATOM 744 O O . ALA A 1 98 ? 24.692 -1.453 -7.015 1.00 52.94 98 ALA A O 1
ATOM 745 N N . HIS A 1 99 ? 23.722 -2.151 -5.121 1.00 49.25 99 HIS A N 1
ATOM 746 C CA . HIS A 1 99 ? 24.110 -1.017 -4.282 1.00 49.25 99 HIS A CA 1
ATOM 747 C C . HIS A 1 99 ? 24.809 -1.542 -3.019 1.00 49.25 99 HIS A C 1
ATOM 749 O O . HIS A 1 99 ? 24.206 -1.612 -1.952 1.00 49.25 99 HIS A O 1
ATOM 755 N N . GLN A 1 100 ? 26.091 -1.922 -3.132 1.00 45.78 100 GLN A N 1
ATOM 756 C CA . GLN A 1 100 ? 26.980 -2.185 -1.985 1.00 45.78 100 GLN A CA 1
ATOM 757 C C . GLN A 1 100 ? 27.377 -0.872 -1.279 1.00 45.78 100 GLN A C 1
ATOM 759 O O . GLN A 1 100 ? 28.552 -0.525 -1.186 1.00 45.78 100 GLN A O 1
ATOM 764 N N . ASP A 1 101 ? 26.392 -0.107 -0.817 1.00 54.94 101 ASP A N 1
ATOM 765 C CA . ASP A 1 101 ? 26.597 1.132 -0.066 1.00 54.94 101 ASP A CA 1
ATOM 766 C C . ASP A 1 101 ? 26.407 0.838 1.432 1.00 54.94 101 ASP A C 1
ATOM 768 O O . ASP A 1 101 ? 25.333 0.378 1.795 1.00 54.94 101 ASP A O 1
ATOM 772 N N . PRO A 1 102 ? 27.371 1.091 2.334 1.00 52.09 102 PRO A N 1
ATOM 773 C CA . PRO A 1 102 ? 27.275 0.781 3.772 1.00 52.09 102 PRO A CA 1
ATOM 774 C C . PRO A 1 102 ? 26.023 1.321 4.502 1.00 52.09 102 PRO A C 1
ATOM 776 O O . PRO A 1 102 ? 25.744 0.904 5.627 1.00 52.09 102 PRO A O 1
ATOM 779 N N . ASN A 1 103 ? 25.220 2.176 3.865 1.00 53.66 103 ASN A N 1
ATOM 780 C CA . ASN A 1 103 ? 23.903 2.619 4.325 1.00 53.66 103 ASN A CA 1
ATOM 781 C C . ASN A 1 103 ? 22.757 1.590 4.153 1.00 53.66 103 ASN A C 1
ATOM 783 O O . ASN A 1 103 ? 21.625 1.878 4.542 1.00 53.66 103 ASN A O 1
ATOM 787 N N . ILE A 1 104 ? 23.013 0.379 3.639 1.00 51.09 104 ILE A N 1
ATOM 788 C CA . ILE A 1 104 ? 22.019 -0.709 3.457 1.00 51.09 104 ILE A CA 1
ATOM 789 C C . ILE A 1 104 ? 21.076 -0.961 4.662 1.00 51.09 104 ILE A C 1
ATOM 791 O O . ILE A 1 104 ? 19.882 -1.192 4.432 1.00 51.09 104 ILE A O 1
ATOM 795 N N . PRO A 1 105 ? 21.516 -0.906 5.942 1.00 56.97 105 PRO A N 1
ATOM 796 C CA . PRO A 1 105 ? 20.612 -1.098 7.084 1.00 56.97 105 PRO A CA 1
ATOM 797 C C . PRO A 1 105 ? 19.465 -0.076 7.126 1.00 56.97 105 PRO A C 1
ATOM 799 O O . PRO A 1 105 ? 18.389 -0.355 7.664 1.00 56.97 105 PRO A O 1
ATOM 802 N N . VAL A 1 106 ? 19.679 1.101 6.532 1.00 63.50 106 VAL A N 1
ATO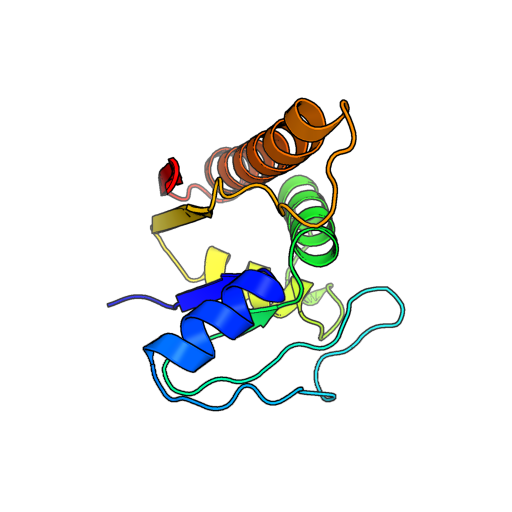M 803 C CA . VAL A 1 106 ? 18.741 2.223 6.540 1.00 63.50 106 VAL A CA 1
ATOM 804 C C . VAL A 1 106 ? 17.543 1.945 5.638 1.00 63.50 106 VAL A C 1
ATOM 806 O O . VAL A 1 106 ? 16.418 2.172 6.068 1.00 63.50 106 VAL A O 1
ATOM 809 N N . GLU A 1 107 ? 17.722 1.403 4.429 1.00 65.69 107 GLU A N 1
ATOM 810 C CA . GLU A 1 107 ? 16.607 1.221 3.482 1.00 65.69 107 GLU A CA 1
ATOM 811 C C . GLU A 1 107 ? 15.576 0.195 3.984 1.00 65.69 107 GLU A C 1
ATOM 813 O O . GLU A 1 107 ? 14.365 0.440 3.939 1.00 65.69 107 GLU A O 1
ATOM 818 N N . ILE A 1 108 ? 16.044 -0.924 4.555 1.00 70.69 108 ILE A N 1
ATOM 819 C CA . ILE A 1 108 ? 15.168 -1.889 5.240 1.00 70.69 108 ILE A CA 1
ATOM 820 C C . ILE A 1 108 ? 14.465 -1.207 6.416 1.00 70.69 108 ILE A C 1
ATOM 822 O O . ILE A 1 108 ? 13.258 -1.388 6.600 1.00 70.69 108 ILE A O 1
ATOM 826 N N . GLY A 1 109 ? 15.195 -0.401 7.194 1.00 79.06 109 GLY A N 1
ATOM 827 C CA . GLY A 1 109 ? 14.634 0.395 8.283 1.00 79.06 109 GLY A CA 1
ATOM 828 C C . GLY A 1 109 ? 13.513 1.326 7.814 1.00 79.06 109 GLY A C 1
ATOM 829 O O . GLY A 1 109 ? 12.447 1.363 8.433 1.00 79.06 109 GLY A O 1
ATOM 830 N N . ILE A 1 110 ? 13.699 2.011 6.683 1.00 84.56 110 ILE A N 1
ATOM 831 C CA . ILE A 1 110 ? 12.698 2.901 6.081 1.00 84.56 110 ILE A CA 1
ATOM 832 C C . ILE A 1 110 ? 11.465 2.097 5.652 1.00 84.56 110 ILE A C 1
ATOM 834 O O . ILE A 1 110 ? 10.343 2.489 5.981 1.00 84.56 110 ILE A O 1
ATOM 838 N N . ARG A 1 111 ? 11.638 0.953 4.976 1.00 86.38 111 ARG A N 1
ATOM 839 C CA . ARG A 1 111 ? 10.516 0.097 4.550 1.00 86.38 111 ARG A CA 1
ATOM 840 C C . ARG A 1 111 ? 9.719 -0.418 5.747 1.00 86.38 111 ARG A C 1
ATOM 842 O O . ARG A 1 111 ? 8.500 -0.273 5.771 1.00 86.38 111 ARG A O 1
ATOM 849 N N . ARG A 1 112 ? 10.397 -0.948 6.770 1.00 89.88 112 ARG A N 1
ATOM 850 C CA . ARG A 1 112 ? 9.767 -1.407 8.022 1.00 89.88 112 ARG A CA 1
ATOM 851 C C . ARG A 1 112 ? 9.004 -0.285 8.718 1.00 89.88 112 ARG A C 1
ATOM 853 O O . ARG A 1 112 ? 7.864 -0.480 9.129 1.00 89.88 112 ARG A O 1
ATOM 860 N N . THR A 1 113 ? 9.610 0.897 8.799 1.00 92.50 113 THR A N 1
ATOM 861 C CA . THR A 1 113 ? 8.978 2.082 9.391 1.00 92.50 113 THR A CA 1
ATOM 862 C C . THR A 1 113 ? 7.716 2.467 8.626 1.00 92.50 113 THR A C 1
ATOM 864 O O . THR A 1 113 ? 6.680 2.720 9.237 1.00 92.50 113 THR A O 1
ATOM 867 N N . LEU A 1 114 ? 7.770 2.471 7.293 1.00 94.94 114 LEU A N 1
ATOM 868 C CA . LEU A 1 114 ? 6.633 2.831 6.454 1.00 94.94 114 LEU A CA 1
ATOM 869 C C . LEU A 1 114 ? 5.481 1.825 6.563 1.00 94.94 114 LEU A C 1
ATOM 871 O O . LEU A 1 114 ? 4.333 2.238 6.713 1.00 94.94 114 LEU A O 1
ATOM 875 N N . ILE A 1 115 ? 5.773 0.523 6.558 1.00 96.19 115 ILE A N 1
ATOM 876 C CA . ILE A 1 115 ? 4.755 -0.510 6.795 1.00 96.19 115 ILE A CA 1
ATOM 877 C C . ILE A 1 115 ? 4.148 -0.350 8.192 1.00 96.19 115 ILE A C 1
ATOM 879 O O . ILE A 1 115 ? 2.929 -0.363 8.332 1.00 96.19 115 ILE A O 1
ATOM 883 N N . GLY A 1 116 ? 4.967 -0.093 9.216 1.00 97.19 116 GLY A N 1
ATOM 884 C CA . GLY A 1 116 ? 4.480 0.172 10.571 1.00 97.19 116 GLY A CA 1
ATOM 885 C C . GLY A 1 116 ? 3.563 1.398 10.667 1.00 97.19 116 GLY A C 1
ATOM 886 O O . GLY A 1 116 ? 2.609 1.378 11.443 1.00 97.19 116 GLY A O 1
ATOM 887 N N . ARG A 1 117 ? 3.819 2.447 9.874 1.00 97.88 117 ARG A N 1
ATOM 888 C CA . ARG A 1 117 ? 2.934 3.620 9.766 1.00 97.88 117 ARG A CA 1
ATOM 889 C C . ARG A 1 117 ? 1.606 3.279 9.101 1.00 97.88 117 ARG A C 1
ATOM 891 O O . ARG A 1 117 ? 0.562 3.652 9.622 1.00 97.88 117 ARG A O 1
ATOM 898 N N . LEU A 1 118 ? 1.639 2.550 7.982 1.00 98.06 118 LEU A N 1
ATOM 899 C CA . LEU A 1 118 ? 0.431 2.112 7.276 1.00 98.06 118 LEU A CA 1
ATOM 900 C C . LEU A 1 118 ? -0.464 1.264 8.176 1.00 98.06 118 LEU A C 1
ATOM 902 O O . LEU A 1 118 ? -1.660 1.522 8.258 1.00 98.06 118 LEU A O 1
ATOM 906 N N . ARG A 1 119 ? 0.129 0.297 8.881 1.00 98.25 119 ARG A N 1
ATOM 907 C CA . ARG A 1 119 ? -0.580 -0.575 9.820 1.00 98.25 119 ARG A CA 1
ATOM 908 C C . ARG A 1 119 ? -1.263 0.213 10.927 1.00 98.25 119 ARG A C 1
ATOM 910 O O . ARG A 1 119 ? -2.480 0.144 11.027 1.00 98.25 119 ARG A O 1
ATOM 917 N N . ARG A 1 120 ? -0.508 1.045 11.655 1.00 98.31 120 ARG A N 1
ATOM 918 C CA . ARG A 1 120 ? -1.071 1.906 12.708 1.00 98.31 120 ARG A CA 1
ATOM 919 C C . ARG A 1 120 ? -2.189 2.794 12.180 1.00 98.31 120 ARG A C 1
ATOM 921 O O . ARG A 1 120 ? -3.247 2.869 12.782 1.00 98.31 120 ARG A O 1
ATOM 928 N N . ALA A 1 121 ? -1.996 3.422 11.020 1.00 98.12 121 ALA A N 1
ATOM 929 C CA . ALA A 1 121 ? -3.038 4.252 10.435 1.00 98.12 121 ALA A CA 1
ATOM 930 C C . ALA A 1 121 ? -4.304 3.440 10.110 1.00 98.12 121 ALA A C 1
ATOM 932 O O . ALA A 1 121 ? -5.399 3.928 10.353 1.00 98.12 121 ALA A O 1
ATOM 933 N N . LEU A 1 122 ? -4.185 2.218 9.587 1.00 98.19 122 LEU A N 1
ATOM 934 C CA . LEU A 1 122 ? -5.3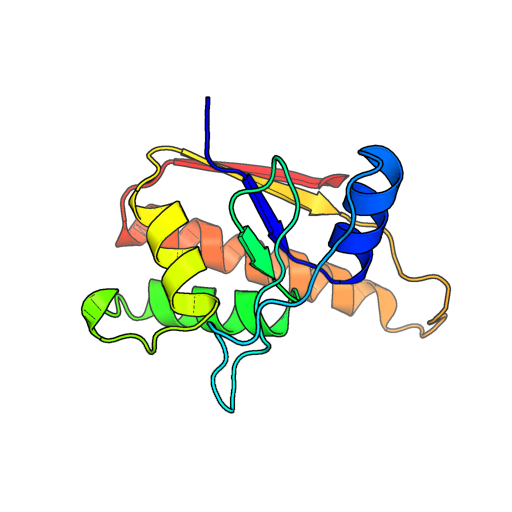29 1.343 9.304 1.00 98.19 122 LEU A CA 1
ATOM 935 C C . LEU A 1 122 ? -6.036 0.859 10.580 1.00 98.19 122 LEU A C 1
ATOM 937 O O . LEU A 1 122 ? -7.265 0.887 10.636 1.00 98.19 122 LEU A O 1
ATOM 941 N N . GLU A 1 123 ? -5.275 0.460 11.594 1.00 98.12 123 GLU A N 1
ATOM 942 C CA . GLU A 1 123 ? -5.783 -0.026 12.882 1.00 98.12 123 GLU A CA 1
ATOM 943 C C . GLU A 1 123 ? -6.479 1.107 13.655 1.00 98.12 123 GLU A C 1
ATOM 945 O O . GLU A 1 123 ? -7.665 1.009 13.973 1.00 98.12 123 GLU A O 1
ATOM 950 N N . ASP A 1 124 ? -5.785 2.228 13.861 1.00 97.56 124 ASP A N 1
ATOM 951 C CA . ASP A 1 124 ? -6.237 3.321 14.729 1.00 97.56 124 ASP A CA 1
ATOM 952 C C . ASP A 1 124 ? -7.342 4.172 14.085 1.00 97.56 124 ASP A C 1
ATOM 954 O O . ASP A 1 124 ? -8.261 4.642 14.761 1.00 97.56 124 ASP A O 1
ATOM 958 N N . ASN A 1 125 ? -7.259 4.416 12.771 1.00 96.81 125 ASN A N 1
ATOM 959 C CA . ASN A 1 125 ? -8.170 5.343 12.092 1.00 96.81 125 ASN A CA 1
ATOM 960 C C . ASN A 1 125 ? -9.324 4.656 11.365 1.00 96.81 125 ASN A C 1
ATOM 962 O O . ASN A 1 125 ? -10.342 5.311 11.133 1.00 96.81 125 ASN A O 1
ATOM 966 N N . TYR A 1 126 ? -9.155 3.393 10.968 1.00 96.38 126 TYR A N 1
ATOM 967 C CA . TYR A 1 126 ? -10.109 2.674 10.117 1.00 96.38 126 TYR A CA 1
ATOM 968 C C . TYR A 1 126 ? -10.556 1.332 10.706 1.00 96.38 126 TYR A C 1
ATOM 970 O O . TYR A 1 126 ? -11.336 0.641 10.051 1.00 96.38 126 TYR A O 1
ATOM 978 N N . LEU A 1 127 ? -10.104 0.985 11.922 1.00 96.69 127 LEU A N 1
ATOM 979 C CA . LEU A 1 127 ? -10.483 -0.228 12.655 1.00 96.69 127 LEU A CA 1
ATOM 980 C C . LEU A 1 127 ? -10.253 -1.512 11.846 1.00 96.69 127 LEU A C 1
ATOM 982 O O . LEU A 1 127 ? -11.046 -2.450 11.910 1.00 96.69 127 LEU A O 1
ATOM 986 N N . LYS A 1 128 ? -9.187 -1.531 11.040 1.00 97.31 128 LYS A N 1
ATOM 987 C CA . LYS A 1 128 ? -8.804 -2.702 10.248 1.00 97.31 128 LYS A CA 1
ATOM 988 C C . LYS A 1 128 ? -7.892 -3.608 11.054 1.00 97.31 128 LYS A C 1
ATOM 990 O O . LYS A 1 128 ? -7.035 -3.127 11.790 1.00 97.31 128 LYS A O 1
ATOM 995 N N . GLU A 1 129 ? -8.020 -4.911 10.854 1.00 98.19 129 GLU A N 1
ATOM 996 C CA . GLU A 1 129 ? -7.059 -5.871 11.390 1.00 98.19 129 GLU A CA 1
ATOM 997 C C . GLU A 1 129 ? -5.865 -5.971 10.436 1.00 98.19 129 GLU A C 1
ATOM 999 O O . GLU A 1 129 ? -6.036 -6.110 9.221 1.00 98.19 129 GLU A O 1
ATOM 1004 N N . THR A 1 130 ? -4.640 -5.890 10.960 1.00 98.31 130 THR A N 1
ATOM 1005 C CA . THR A 1 130 ? -3.448 -5.998 10.116 1.00 98.31 130 THR A CA 1
ATOM 1006 C C . THR A 1 130 ? -2.450 -7.022 10.628 1.00 98.31 130 THR A C 1
ATOM 1008 O O . THR A 1 130 ? -2.236 -7.183 11.829 1.00 98.31 130 THR A O 1
ATOM 1011 N N . SER A 1 131 ? -1.780 -7.694 9.697 1.00 97.75 131 SER A N 1
ATOM 1012 C CA . SER A 1 131 ? -0.650 -8.579 9.983 1.00 97.75 131 SER A CA 1
ATOM 1013 C C . SER A 1 131 ? 0.515 -8.255 9.053 1.00 97.75 131 SER A C 1
ATOM 1015 O O . SER A 1 131 ? 0.335 -7.622 8.011 1.00 97.75 131 SER A O 1
ATOM 1017 N N . GLN A 1 132 ? 1.731 -8.652 9.432 1.00 95.75 132 GLN A N 1
ATOM 1018 C CA . GLN A 1 132 ? 2.891 -8.505 8.557 1.00 95.75 132 GLN A CA 1
ATOM 1019 C C . GLN A 1 132 ? 3.818 -9.711 8.648 1.00 95.75 132 GLN A C 1
ATOM 1021 O O . GLN A 1 132 ? 4.032 -10.246 9.736 1.00 95.75 132 GLN A O 1
ATOM 1026 N N . GLU A 1 133 ? 4.429 -10.051 7.521 1.00 94.88 133 GLU A N 1
ATOM 1027 C CA . GLU A 1 133 ? 5.469 -11.064 7.388 1.00 94.88 133 GLU A CA 1
ATOM 1028 C 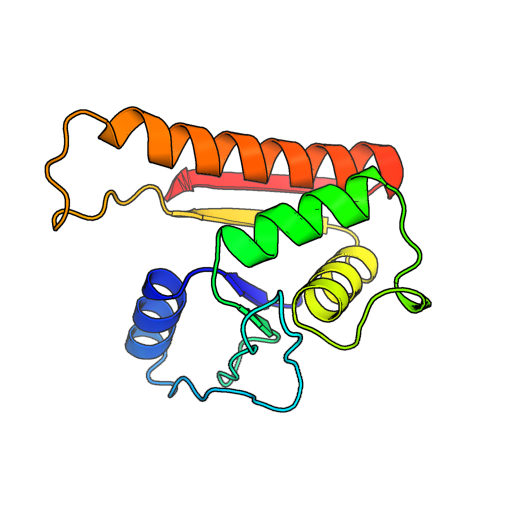C . GLU A 1 133 ? 6.644 -10.493 6.586 1.00 94.88 133 GLU A C 1
ATOM 1030 O O . GLU A 1 133 ? 6.461 -9.687 5.669 1.00 94.88 133 GLU A O 1
ATOM 1035 N N . TYR A 1 134 ? 7.858 -10.903 6.948 1.00 90.38 134 TYR A N 1
ATOM 1036 C CA . TYR A 1 134 ? 9.088 -10.535 6.256 1.00 90.38 134 TYR A CA 1
ATOM 1037 C C . TYR A 1 134 ? 9.647 -11.748 5.514 1.00 90.38 134 TYR A C 1
ATOM 1039 O O . TYR A 1 134 ? 9.843 -12.787 6.142 1.00 90.38 134 TYR A O 1
ATOM 1047 N N . ILE A 1 135 ? 9.928 -11.588 4.217 1.00 87.44 135 ILE A N 1
ATOM 1048 C CA . ILE A 1 135 ? 10.439 -12.651 3.327 1.00 87.44 135 ILE A CA 1
ATOM 1049 C C . ILE A 1 135 ? 11.724 -12.262 2.603 1.00 87.44 135 ILE A C 1
ATOM 1051 O O . ILE A 1 135 ? 12.012 -11.045 2.500 1.00 87.44 135 ILE A O 1
#

Foldseek 3Di:
DAAAEAEAPVSVVVCCVVVVWDKAFDPVADDPQAGTWIDTPPHNTYGHHDSLLQVLLVCLQVVPDLVPDPRHRSSSVNVRLLPDQEEEAEAEPDQDPVDPDPCRVVVSVSNVVSVVSNCCSCCVPRVHHYYYDYD

Radius of gyration: 14.79 Å; chains: 1; bounding box: 41×31×33 Å